Protein AF-A0A7R9B956-F1 (afdb_monomer_lite)

pLDDT: mean 75.23, std 20.62, range [34.97, 95.81]

Radius of gyration: 16.01 Å; chains: 1; bounding box: 40×28×44 Å

InterPro domains:
  IPR041470 Gamma tubulin complex component protein, N-terminal [PF17681] (12-104)

Secondary structure (DSSP, 8-state):
---S-SS--GGG----GGGS-TTS-HHHHHHHHHHHHHHHHHHHHGGGSS---SSS-----HHHHHHHTT-HHHHHHHHHHHHT-SS--HHHHHHHHHHHHHHHH-

Organism: Timema shepardi (NCBI:txid629360)

Sequence (106 aa):
QVPDTLYPNFCDYKIRFEMLPSYIVPSLANKILLIGQTILMFRTDSKSRNSYRYGESFKLTEEGSFIWGGKEEALFKKMYDLQNMQRFDLTRFEDVIGEIRTCVAE

Foldseek 3Di:
DPDPPPDDQLVPDDDPVVPDPPVDDPVLVVLVSVLSSLVVVLVVVVCVPPDDDDPDPPPDDVSVCQLQVVCPVVLVVLVVVQVPDPDHDVVSVSVSSVVSSVSRVD

Structure (mmCIF, N/CA/C/O backbone):
data_AF-A0A7R9B956-F1
#
_entry.id   AF-A0A7R9B956-F1
#
loop_
_atom_site.group_PDB
_atom_site.id
_atom_site.type_symbol
_atom_site.label_atom_id
_atom_site.label_alt_id
_atom_site.label_comp_id
_atom_site.label_asym_id
_atom_site.label_entity_id
_atom_site.label_seq_id
_atom_site.pdbx_PDB_ins_code
_atom_site.Cartn_x
_atom_site.Cartn_y
_atom_site.Cartn_z
_atom_site.occupancy
_atom_site.B_iso_or_equiv
_atom_site.auth_seq_id
_atom_site.auth_comp_id
_atom_site.auth_asym_id
_atom_site.auth_atom_id
_atom_site.pdbx_PDB_model_num
ATOM 1 N N . GLN A 1 1 ? 28.068 -15.771 -27.878 1.00 37.88 1 GLN A N 1
ATOM 2 C CA . GLN A 1 1 ? 26.804 -15.179 -27.400 1.00 37.88 1 GLN A CA 1
ATOM 3 C C . GLN A 1 1 ? 26.639 -15.618 -25.958 1.00 37.88 1 GLN A C 1
ATOM 5 O O . GLN A 1 1 ? 26.534 -16.811 -25.710 1.00 37.88 1 GLN A O 1
ATOM 10 N N . VAL A 1 2 ? 26.796 -14.686 -25.021 1.00 45.22 2 VAL A N 1
ATOM 11 C CA . VAL A 1 2 ? 26.595 -14.925 -23.582 1.00 45.22 2 VAL A CA 1
ATOM 12 C C . VAL A 1 2 ? 25.083 -14.827 -23.321 1.00 45.22 2 VAL A C 1
ATOM 14 O O . VAL A 1 2 ? 24.452 -14.003 -23.980 1.00 45.22 2 VAL A O 1
ATOM 17 N N . PRO A 1 3 ? 24.468 -15.654 -22.456 1.00 46.31 3 PRO A N 1
ATOM 18 C CA . PRO A 1 3 ? 23.022 -15.616 -22.256 1.00 46.31 3 PRO A CA 1
ATOM 19 C C . PRO A 1 3 ? 22.622 -14.322 -21.536 1.00 46.31 3 PRO A C 1
ATOM 21 O O . PRO A 1 3 ? 23.098 -14.065 -20.432 1.00 46.31 3 PRO A O 1
ATOM 24 N N . ASP A 1 4 ? 21.714 -13.551 -22.133 1.00 48.31 4 ASP A N 1
ATOM 25 C CA . ASP A 1 4 ? 21.143 -12.296 -21.608 1.00 48.31 4 ASP A CA 1
ATOM 26 C C . ASP A 1 4 ? 20.242 -12.471 -20.359 1.00 48.31 4 ASP A C 1
ATOM 28 O O . ASP A 1 4 ? 19.402 -11.630 -20.057 1.00 48.31 4 ASP A O 1
ATOM 32 N N . THR A 1 5 ? 20.374 -13.554 -19.590 1.00 50.72 5 THR A N 1
ATOM 33 C CA . THR A 1 5 ? 19.398 -13.920 -18.544 1.00 50.72 5 THR A CA 1
ATOM 34 C C . THR A 1 5 ? 19.993 -14.016 -17.143 1.00 50.72 5 THR A C 1
ATOM 36 O O . THR A 1 5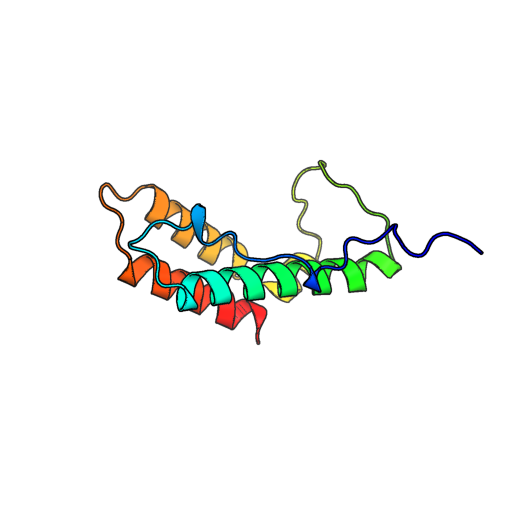 ? 19.677 -14.950 -16.406 1.00 50.72 5 THR A O 1
ATOM 39 N N . LEU A 1 6 ? 20.861 -13.080 -16.750 1.00 45.22 6 LEU A N 1
ATOM 40 C CA . LEU A 1 6 ? 21.411 -13.053 -15.383 1.00 45.22 6 LEU A CA 1
ATOM 41 C C . LEU A 1 6 ? 21.001 -11.841 -14.544 1.00 45.22 6 LEU A C 1
ATOM 43 O O . LEU A 1 6 ? 21.451 -11.708 -13.409 1.00 45.22 6 LEU A O 1
ATOM 47 N N . TYR A 1 7 ? 20.076 -11.023 -15.042 1.00 48.22 7 TYR A N 1
ATOM 48 C CA . TYR A 1 7 ? 19.403 -10.021 -14.226 1.00 48.22 7 TYR A CA 1
ATOM 49 C C . TYR A 1 7 ? 17.903 -10.299 -14.252 1.00 48.22 7 TYR A C 1
ATOM 51 O O . TYR A 1 7 ? 17.325 -10.312 -15.339 1.00 48.22 7 TYR A O 1
ATOM 59 N N . PRO A 1 8 ? 17.256 -10.568 -13.099 1.00 52.41 8 PRO A N 1
ATOM 60 C CA . PRO A 1 8 ? 15.804 -10.566 -13.054 1.00 52.41 8 PRO A CA 1
ATOM 61 C C . PRO A 1 8 ? 15.360 -9.194 -13.548 1.00 52.41 8 PRO A C 1
ATOM 63 O O . PRO A 1 8 ? 15.709 -8.175 -12.954 1.00 52.41 8 PRO A O 1
ATOM 66 N N . ASN A 1 9 ? 14.655 -9.163 -14.674 1.00 60.16 9 ASN A N 1
ATOM 67 C CA . ASN A 1 9 ? 14.082 -7.934 -15.179 1.00 60.16 9 ASN A CA 1
ATOM 68 C C . ASN A 1 9 ? 13.077 -7.485 -14.114 1.00 60.16 9 ASN A C 1
ATOM 70 O O . ASN A 1 9 ? 12.052 -8.127 -13.913 1.00 60.16 9 ASN A O 1
ATOM 74 N N . PHE A 1 10 ? 13.404 -6.452 -13.337 1.00 61.94 10 PHE A N 1
ATOM 75 C CA . PHE A 1 10 ? 12.583 -6.020 -12.198 1.00 61.94 10 PHE A CA 1
ATOM 76 C C . PHE A 1 10 ? 11.173 -5.580 -12.645 1.00 61.94 10 PHE A C 1
ATOM 78 O O . PHE A 1 10 ? 10.235 -5.557 -11.852 1.00 61.94 10 PHE A O 1
ATOM 85 N N . CYS A 1 11 ? 10.989 -5.337 -13.944 1.00 63.81 11 CYS A N 1
ATOM 86 C CA . CYS A 1 11 ? 9.695 -5.163 -14.598 1.00 63.81 11 CYS A CA 1
ATOM 87 C C . CYS A 1 11 ? 8.818 -6.432 -14.650 1.00 63.81 11 CYS A C 1
ATOM 89 O O . CYS A 1 11 ? 7.622 -6.317 -14.907 1.00 63.81 11 CYS A O 1
ATOM 91 N N . ASP A 1 12 ? 9.364 -7.624 -14.391 1.00 79.44 12 ASP A N 1
ATOM 92 C CA . ASP A 1 12 ? 8.652 -8.903 -14.537 1.00 79.44 12 ASP A CA 1
ATOM 93 C C . ASP A 1 12 ? 7.918 -9.348 -13.265 1.00 79.44 12 ASP A C 1
ATOM 95 O O . ASP A 1 12 ? 7.164 -10.327 -13.297 1.00 79.44 12 ASP A O 1
ATOM 99 N N . TYR A 1 13 ? 8.085 -8.638 -12.143 1.00 87.50 13 TYR A N 1
ATOM 100 C CA . TYR A 1 13 ? 7.250 -8.872 -10.966 1.00 87.50 13 TYR A CA 1
ATOM 101 C C . TYR A 1 13 ? 5.788 -8.537 -11.289 1.00 87.50 13 TYR A C 1
ATOM 103 O O . TYR A 1 13 ? 5.472 -7.464 -11.798 1.00 87.50 13 TYR A O 1
ATOM 111 N N . LYS A 1 14 ? 4.885 -9.474 -10.985 1.00 91.94 14 LYS A N 1
ATOM 112 C CA . LYS A 1 14 ? 3.445 -9.366 -11.248 1.00 91.94 14 LYS A CA 1
ATOM 113 C C . LYS A 1 14 ? 2.648 -9.783 -10.022 1.00 91.94 14 LYS A C 1
ATOM 115 O O . LYS A 1 14 ? 3.084 -10.629 -9.240 1.00 91.94 14 LYS A O 1
ATOM 120 N N . ILE A 1 15 ? 1.455 -9.213 -9.877 1.00 92.81 15 ILE A N 1
ATOM 121 C CA . ILE A 1 15 ? 0.514 -9.612 -8.829 1.00 92.81 15 ILE A CA 1
ATOM 122 C C . ILE A 1 15 ? -0.068 -10.979 -9.185 1.00 92.81 15 ILE A C 1
ATOM 124 O O . ILE A 1 15 ? -0.566 -11.178 -10.291 1.00 92.81 15 ILE A O 1
ATOM 128 N N . ARG A 1 16 ? -0.052 -11.899 -8.220 1.00 95.38 16 ARG A N 1
ATOM 129 C CA . ARG A 1 16 ? -0.863 -13.121 -8.262 1.00 95.38 16 ARG A CA 1
ATOM 130 C C . ARG A 1 16 ? -2.209 -12.829 -7.617 1.00 95.38 16 ARG A C 1
ATOM 132 O O . ARG A 1 16 ? -2.326 -12.884 -6.392 1.00 95.38 16 ARG A O 1
ATOM 139 N N . PHE A 1 17 ? -3.193 -12.444 -8.426 1.00 92.00 17 PHE A N 1
ATOM 140 C CA . PHE A 1 17 ? -4.506 -12.016 -7.932 1.00 92.00 17 PHE A CA 1
ATOM 141 C C . PHE A 1 17 ? -5.246 -13.129 -7.186 1.00 92.00 17 PHE A C 1
ATOM 143 O O . PHE A 1 17 ? -6.028 -12.840 -6.288 1.00 92.00 17 PHE A O 1
ATOM 150 N N . GLU A 1 18 ? -4.935 -14.390 -7.477 1.00 95.81 18 GLU A N 1
ATOM 151 C CA . GLU A 1 18 ? -5.488 -15.567 -6.800 1.00 95.81 18 GLU A CA 1
ATOM 152 C C . GLU A 1 18 ? -5.053 -15.656 -5.329 1.00 95.81 18 GLU A C 1
ATOM 154 O O . GLU A 1 18 ? -5.718 -16.299 -4.522 1.00 95.81 18 GLU A O 1
ATOM 159 N N . MET A 1 19 ? -3.933 -15.017 -4.973 1.00 95.50 19 MET A N 1
ATOM 160 C CA . MET A 1 19 ? -3.418 -14.944 -3.603 1.00 95.50 19 MET A CA 1
ATOM 161 C C . MET A 1 19 ? -3.722 -13.609 -2.920 1.00 95.50 19 MET A C 1
ATOM 163 O O . MET A 1 19 ? -3.352 -13.423 -1.760 1.00 95.50 19 MET A O 1
ATOM 167 N N . LEU A 1 20 ? -4.336 -12.661 -3.630 1.00 95.12 20 LEU A N 1
ATOM 168 C CA . LEU A 1 20 ? -4.624 -11.349 -3.076 1.00 95.12 20 LEU A CA 1
ATOM 169 C C . LEU A 1 20 ? -5.825 -11.462 -2.125 1.00 95.12 20 LEU A C 1
ATOM 171 O O . LEU A 1 20 ? -6.888 -11.917 -2.552 1.00 95.12 20 LEU A O 1
ATOM 175 N N . PRO A 1 21 ? -5.700 -11.053 -0.849 1.00 94.88 21 PRO A N 1
ATOM 176 C CA . PRO A 1 21 ? -6.842 -11.047 0.052 1.00 94.88 21 PRO A CA 1
ATOM 177 C C . PRO A 1 21 ? -7.968 -10.180 -0.514 1.00 94.88 21 PRO A C 1
ATOM 179 O O . PRO A 1 21 ? -7.721 -9.072 -0.984 1.00 94.88 21 PRO A O 1
ATOM 182 N N . SER A 1 22 ? -9.211 -10.659 -0.443 1.00 94.69 22 SER A N 1
ATOM 183 C CA . SER A 1 22 ? -10.362 -10.018 -1.099 1.00 94.69 22 SER A CA 1
ATOM 184 C C . SER A 1 22 ? -10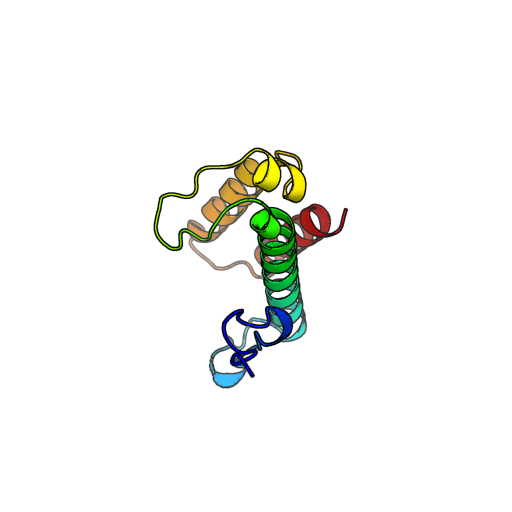.686 -8.610 -0.589 1.00 94.69 22 SER A C 1
ATOM 186 O O . SER A 1 22 ? -11.323 -7.835 -1.296 1.00 94.69 22 SER A O 1
ATOM 188 N N . TYR A 1 23 ? -10.247 -8.269 0.624 1.00 93.94 23 TYR A N 1
ATOM 189 C CA . TYR A 1 23 ? -10.383 -6.931 1.201 1.00 93.94 23 TYR A CA 1
ATOM 190 C C . TYR A 1 23 ? -9.314 -5.944 0.704 1.00 93.94 23 TYR A C 1
ATOM 192 O O . TYR A 1 23 ? -9.419 -4.754 0.979 1.00 93.94 23 TYR A O 1
ATOM 200 N N . ILE A 1 24 ? -8.288 -6.411 -0.016 1.00 94.75 24 ILE A N 1
ATOM 201 C CA . ILE A 1 24 ? -7.296 -5.555 -0.666 1.00 94.75 24 ILE A CA 1
ATOM 202 C C . ILE A 1 24 ? -7.726 -5.320 -2.108 1.00 94.75 24 ILE A C 1
ATOM 204 O O . ILE A 1 24 ? -7.785 -6.240 -2.924 1.00 94.75 24 ILE A O 1
ATOM 208 N N . VAL A 1 25 ? -7.982 -4.061 -2.446 1.00 94.25 25 VAL A N 1
ATOM 209 C CA . VAL A 1 25 ? -8.355 -3.696 -3.811 1.00 94.25 25 VAL A CA 1
ATOM 210 C C . VAL A 1 25 ? -7.168 -3.869 -4.776 1.00 94.25 25 VAL A C 1
ATOM 212 O O . VAL A 1 25 ? -6.030 -3.534 -4.429 1.00 94.25 25 VAL A O 1
ATOM 215 N N . PRO A 1 26 ? -7.396 -4.328 -6.023 1.00 94.12 26 PRO A N 1
ATOM 216 C CA . PRO A 1 26 ? -6.337 -4.491 -7.024 1.00 94.12 26 PRO A CA 1
ATOM 217 C C . PRO A 1 26 ? -5.485 -3.237 -7.252 1.00 94.12 26 PRO A C 1
ATOM 219 O O . PRO A 1 26 ? -4.289 -3.332 -7.524 1.00 94.12 26 PRO A O 1
ATOM 222 N N . SER A 1 27 ? -6.077 -2.046 -7.134 1.00 93.62 27 SER A N 1
ATOM 223 C CA . SER A 1 27 ? -5.360 -0.776 -7.276 1.00 93.62 27 SER A CA 1
ATOM 224 C C . SER A 1 27 ? -4.298 -0.584 -6.189 1.00 93.62 27 SER A C 1
ATOM 226 O O . SER A 1 27 ? -3.202 -0.118 -6.496 1.00 93.62 27 SER A O 1
ATOM 228 N N . LEU A 1 28 ? -4.574 -0.984 -4.945 1.00 94.94 28 LEU A N 1
ATOM 229 C CA . LEU A 1 28 ? -3.616 -0.922 -3.842 1.00 94.94 28 LEU A CA 1
ATOM 230 C C . LEU A 1 28 ? -2.470 -1.914 -4.048 1.00 94.94 28 LEU A C 1
ATOM 232 O O . LEU A 1 28 ? -1.306 -1.549 -3.911 1.00 94.94 28 LEU A O 1
ATOM 236 N N . ALA A 1 29 ? -2.787 -3.141 -4.459 1.00 95.19 29 ALA A N 1
ATOM 237 C CA . ALA A 1 29 ? -1.776 -4.148 -4.764 1.00 95.19 29 ALA A CA 1
ATOM 238 C C . ALA A 1 29 ? -0.823 -3.692 -5.888 1.00 95.19 29 ALA A C 1
ATOM 240 O O . ALA A 1 29 ? 0.389 -3.871 -5.782 1.00 95.19 29 ALA A O 1
ATOM 241 N N . ASN A 1 30 ? -1.349 -3.028 -6.925 1.00 93.25 30 ASN A N 1
ATOM 242 C CA . ASN A 1 30 ? -0.533 -2.447 -7.997 1.00 93.25 30 ASN A CA 1
ATOM 243 C C . ASN A 1 30 ? 0.358 -1.301 -7.507 1.00 93.25 30 ASN A C 1
ATOM 245 O O . ASN A 1 30 ? 1.509 -1.213 -7.930 1.00 93.25 30 ASN A O 1
ATOM 249 N N . LYS A 1 31 ? -0.128 -0.453 -6.589 1.00 93.81 31 LYS A N 1
ATOM 250 C CA . LYS A 1 31 ? 0.709 0.586 -5.964 1.00 93.81 31 LYS A CA 1
ATOM 251 C C . LYS A 1 31 ? 1.895 -0.034 -5.221 1.00 93.81 31 LYS A C 1
ATOM 253 O O . LYS A 1 31 ? 3.017 0.428 -5.394 1.00 93.81 31 LYS A O 1
ATOM 258 N N . ILE A 1 32 ? 1.655 -1.086 -4.437 1.00 94.56 32 ILE A N 1
ATOM 259 C CA . ILE A 1 32 ? 2.706 -1.794 -3.687 1.00 94.56 32 ILE A CA 1
ATOM 260 C C . ILE A 1 32 ? 3.717 -2.440 -4.641 1.00 94.56 32 ILE A C 1
ATOM 262 O O . ILE A 1 32 ? 4.922 -2.322 -4.425 1.00 94.56 32 ILE A O 1
ATOM 266 N N . LEU A 1 33 ? 3.238 -3.084 -5.712 1.00 92.94 33 LEU A N 1
ATOM 267 C CA . LEU A 1 33 ? 4.109 -3.662 -6.733 1.00 92.94 33 LEU A CA 1
ATOM 268 C C . LEU A 1 33 ? 5.021 -2.594 -7.350 1.00 92.94 33 LEU A C 1
ATOM 270 O O . LEU A 1 33 ? 6.233 -2.789 -7.384 1.00 92.94 33 LEU A O 1
ATOM 274 N N . LEU A 1 34 ? 4.453 -1.459 -7.767 1.00 90.31 34 LEU A N 1
ATOM 275 C CA . LEU A 1 34 ? 5.208 -0.363 -8.371 1.00 90.31 34 LEU A CA 1
ATOM 276 C C . LEU A 1 34 ? 6.288 0.174 -7.422 1.00 90.31 34 LEU A C 1
ATOM 278 O O . LEU A 1 34 ? 7.435 0.306 -7.832 1.00 90.31 34 LEU A O 1
ATOM 282 N N . ILE A 1 35 ? 5.948 0.414 -6.150 1.00 90.38 35 ILE A N 1
ATOM 283 C CA . ILE A 1 35 ? 6.917 0.820 -5.116 1.00 90.38 35 ILE A CA 1
ATOM 284 C C . ILE A 1 35 ? 8.089 -0.169 -5.063 1.00 90.38 35 ILE A C 1
ATOM 286 O O . ILE A 1 35 ? 9.251 0.236 -5.116 1.00 90.38 35 ILE A O 1
ATOM 290 N N . GLY A 1 36 ? 7.790 -1.469 -4.978 1.00 88.19 36 GLY A N 1
ATOM 291 C CA . GLY A 1 36 ? 8.810 -2.513 -4.907 1.00 88.19 36 GLY A CA 1
ATOM 292 C C . GLY A 1 36 ? 9.706 -2.546 -6.144 1.00 88.19 36 GLY A C 1
ATOM 293 O O . GLY A 1 36 ? 10.925 -2.647 -6.015 1.00 88.19 36 GLY A O 1
ATOM 294 N N . GLN A 1 37 ? 9.123 -2.411 -7.336 1.00 86.12 37 GLN A N 1
ATOM 295 C CA . GLN A 1 37 ? 9.870 -2.353 -8.593 1.00 86.12 37 GLN A CA 1
ATOM 296 C C . GLN A 1 37 ? 10.797 -1.140 -8.641 1.00 86.12 37 GLN A C 1
ATOM 298 O O . GLN A 1 37 ? 11.970 -1.300 -8.967 1.00 86.12 37 GLN A O 1
ATOM 303 N N . THR A 1 38 ? 10.312 0.038 -8.244 1.00 84.44 38 THR A N 1
ATOM 304 C CA . THR A 1 38 ? 11.110 1.266 -8.210 1.00 84.44 38 THR A CA 1
ATOM 305 C C . THR A 1 38 ? 12.304 1.140 -7.262 1.00 84.44 38 THR A C 1
ATOM 307 O O . THR A 1 38 ? 13.435 1.420 -7.654 1.00 84.44 38 THR A O 1
ATOM 310 N N . ILE A 1 39 ? 12.096 0.629 -6.043 1.00 82.12 39 ILE A N 1
ATOM 311 C CA . ILE A 1 39 ? 13.189 0.398 -5.081 1.00 82.12 39 ILE A CA 1
ATOM 312 C C . ILE A 1 39 ? 14.226 -0.583 -5.652 1.00 82.12 39 ILE A C 1
ATOM 314 O O . ILE A 1 39 ? 15.434 -0.390 -5.494 1.00 82.12 39 ILE A O 1
ATOM 318 N N . LEU A 1 40 ? 13.775 -1.645 -6.326 1.00 80.69 40 LEU A N 1
ATOM 319 C CA . LEU A 1 40 ? 14.665 -2.630 -6.940 1.00 80.69 40 LEU A CA 1
ATOM 320 C C . LEU A 1 40 ? 15.436 -2.070 -8.147 1.00 80.69 40 LEU A C 1
ATOM 322 O O . LEU A 1 40 ? 16.612 -2.407 -8.313 1.00 80.69 40 LEU A O 1
ATOM 326 N N . MET A 1 41 ? 14.807 -1.209 -8.950 1.00 76.38 41 MET A N 1
ATOM 327 C CA . MET A 1 41 ? 15.442 -0.505 -10.069 1.00 76.38 41 MET A CA 1
ATOM 328 C C . MET A 1 41 ? 16.575 0.396 -9.578 1.00 76.38 41 MET A C 1
ATOM 330 O O . MET A 1 41 ? 17.724 0.183 -9.966 1.00 76.38 41 MET A O 1
ATOM 334 N N . PHE A 1 42 ? 16.295 1.300 -8.633 1.00 72.94 42 PHE A N 1
ATOM 335 C CA . PHE A 1 42 ? 17.314 2.204 -8.083 1.00 72.94 42 PHE A CA 1
ATOM 336 C C . PHE A 1 42 ? 18.486 1.454 -7.439 1.00 72.94 42 PHE A C 1
ATOM 338 O O . PHE A 1 42 ? 19.643 1.853 -7.573 1.00 72.94 42 PHE A O 1
ATOM 345 N N . ARG A 1 43 ? 18.216 0.312 -6.795 1.00 65.31 43 ARG A N 1
ATOM 346 C CA . ARG A 1 43 ? 19.258 -0.542 -6.209 1.00 65.31 43 ARG A CA 1
ATOM 347 C C . ARG A 1 43 ? 20.127 -1.252 -7.254 1.00 65.31 43 ARG A C 1
ATOM 349 O O . ARG A 1 43 ? 21.199 -1.742 -6.914 1.00 65.31 43 ARG A O 1
ATOM 356 N N . THR A 1 44 ? 19.661 -1.403 -8.488 1.00 61.16 44 THR A N 1
ATOM 357 C CA . THR A 1 44 ? 20.412 -2.081 -9.557 1.00 61.16 44 THR A CA 1
ATOM 358 C C . THR A 1 44 ? 21.257 -1.088 -10.339 1.00 61.16 44 THR A C 1
ATOM 360 O O . THR A 1 44 ? 22.415 -1.389 -10.632 1.00 61.16 44 THR A O 1
ATOM 363 N N . ASP A 1 45 ? 20.734 0.115 -10.573 1.00 56.56 45 ASP A N 1
ATOM 364 C CA . ASP A 1 45 ? 21.485 1.199 -11.208 1.00 56.56 45 ASP A CA 1
ATOM 365 C C . ASP A 1 45 ? 22.757 1.544 -10.412 1.00 56.56 45 ASP A C 1
ATOM 367 O O . ASP A 1 45 ? 23.833 1.723 -10.995 1.00 56.56 45 ASP A O 1
ATOM 371 N N . SER A 1 46 ? 22.691 1.497 -9.074 1.00 50.47 46 SER A N 1
ATOM 372 C CA . SER A 1 46 ? 23.865 1.688 -8.212 1.00 50.47 46 SER A CA 1
ATOM 373 C C . SER A 1 46 ? 24.829 0.488 -8.165 1.00 50.47 46 SER A C 1
ATOM 375 O O . SER A 1 46 ? 26.038 0.643 -7.961 1.00 50.47 46 SER A O 1
ATOM 377 N N . LYS A 1 47 ? 24.342 -0.728 -8.450 1.00 49.59 47 LYS A N 1
ATOM 378 C CA . LYS A 1 47 ? 25.140 -1.970 -8.469 1.00 49.59 47 LYS A CA 1
ATOM 37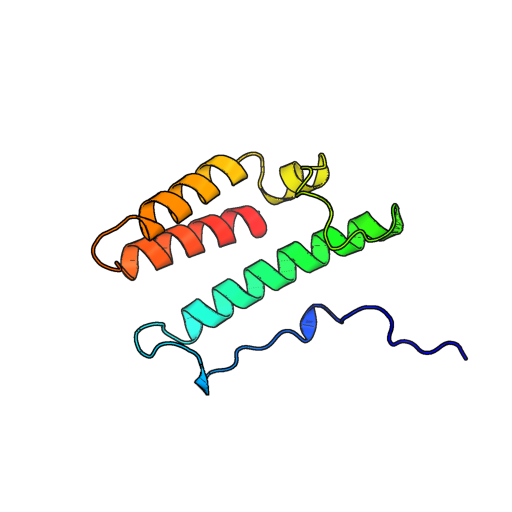9 C C . LYS A 1 47 ? 25.955 -2.196 -9.735 1.00 49.59 47 LYS A C 1
ATOM 381 O O . LYS A 1 47 ? 26.785 -3.106 -9.745 1.00 49.59 47 LYS A O 1
ATOM 386 N N . SER A 1 48 ? 25.841 -1.329 -10.742 1.00 47.69 48 SER A N 1
ATOM 387 C CA . SER A 1 48 ? 26.894 -1.210 -11.762 1.00 47.69 48 SER A CA 1
ATOM 388 C C . SER A 1 48 ? 28.260 -0.829 -11.153 1.00 47.69 48 SER A C 1
ATOM 390 O O . SER A 1 48 ? 29.284 -0.973 -11.821 1.00 47.69 48 SER A O 1
ATOM 392 N N . ARG A 1 49 ? 28.304 -0.426 -9.867 1.00 45.91 49 ARG A N 1
ATOM 393 C CA . ARG A 1 49 ? 29.538 -0.125 -9.130 1.00 45.91 49 ARG A CA 1
ATOM 394 C C . ARG A 1 49 ? 29.917 -1.100 -8.008 1.00 45.91 49 ARG A C 1
ATOM 396 O O . ARG A 1 49 ? 31.067 -1.049 -7.592 1.00 45.91 49 ARG A O 1
ATOM 403 N N . ASN A 1 50 ? 29.046 -1.994 -7.527 1.00 38.44 50 ASN A N 1
ATOM 404 C CA . ASN A 1 50 ? 29.462 -3.058 -6.598 1.00 38.44 50 ASN A CA 1
ATOM 405 C C . ASN A 1 50 ? 28.461 -4.219 -6.514 1.00 38.44 50 ASN A C 1
ATOM 407 O O . ASN A 1 50 ? 27.252 -4.045 -6.402 1.00 38.44 50 ASN A O 1
ATOM 411 N N . SER A 1 51 ? 29.011 -5.426 -6.556 1.00 37.16 51 SER A N 1
ATOM 412 C CA . SER A 1 51 ? 28.339 -6.707 -6.727 1.00 37.16 51 SER A CA 1
ATOM 413 C C . SER A 1 51 ? 27.306 -7.067 -5.648 1.00 37.16 51 SER A C 1
ATOM 415 O O . SER A 1 51 ? 27.417 -6.786 -4.457 1.00 37.16 51 SER A O 1
ATOM 417 N N . TYR A 1 52 ? 26.270 -7.753 -6.120 1.00 41.84 52 TYR A N 1
ATOM 418 C CA . TYR A 1 52 ? 25.119 -8.282 -5.403 1.00 41.84 52 TYR A CA 1
ATOM 419 C C . TYR A 1 52 ? 25.509 -9.187 -4.223 1.00 41.84 52 TYR A C 1
ATOM 421 O O . TYR A 1 52 ? 26.065 -10.265 -4.414 1.00 41.84 52 TYR A O 1
ATOM 429 N N . ARG A 1 53 ? 25.096 -8.813 -3.007 1.00 40.72 53 ARG A N 1
ATOM 430 C CA . ARG A 1 53 ? 24.940 -9.745 -1.882 1.00 40.72 53 ARG A CA 1
ATOM 431 C C . ARG A 1 53 ? 23.468 -9.817 -1.491 1.00 40.72 53 ARG A C 1
ATOM 433 O O . ARG A 1 53 ? 22.907 -8.890 -0.911 1.00 40.72 53 ARG A O 1
ATOM 440 N N . TYR A 1 54 ? 22.828 -10.909 -1.892 1.00 39.62 54 TYR A N 1
ATOM 441 C CA . TYR A 1 54 ? 21.516 -11.320 -1.408 1.00 39.62 54 TYR A CA 1
ATOM 442 C C . TYR A 1 54 ? 21.766 -12.160 -0.148 1.00 39.62 54 TYR A C 1
ATOM 444 O O . TYR A 1 54 ? 22.378 -13.219 -0.245 1.00 39.62 54 TYR A O 1
ATOM 452 N N . GLY A 1 55 ? 21.378 -11.660 1.028 1.00 40.09 55 GLY A N 1
ATOM 453 C CA . GLY A 1 55 ? 21.455 -12.410 2.291 1.00 40.09 55 GLY A CA 1
ATOM 454 C C . GLY A 1 55 ? 22.417 -11.881 3.361 1.00 40.09 55 GLY A C 1
ATOM 455 O O . GLY A 1 55 ? 22.422 -12.418 4.462 1.00 40.09 55 GLY A O 1
ATOM 456 N N . GLU A 1 56 ? 23.189 -10.825 3.102 1.00 34.97 56 GLU A N 1
ATOM 457 C CA . GLU A 1 56 ? 23.910 -10.117 4.170 1.00 34.97 56 GLU A CA 1
ATOM 458 C C . GLU A 1 56 ? 23.012 -8.998 4.707 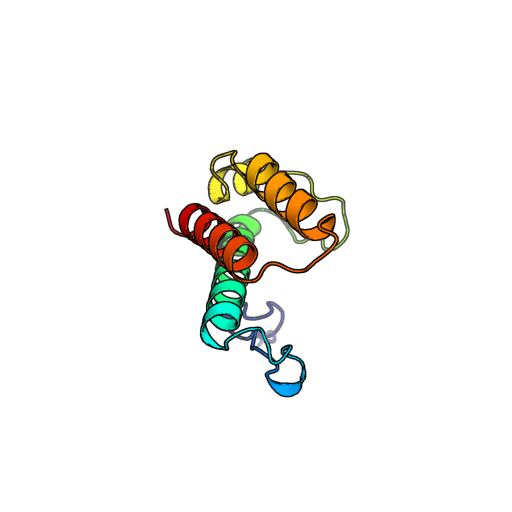1.00 34.97 56 GLU A C 1
ATOM 460 O O . GL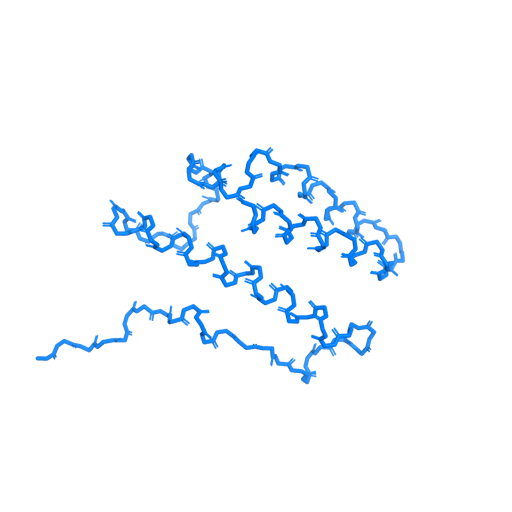U A 1 56 ? 22.226 -8.434 3.940 1.00 34.97 56 GLU A O 1
ATOM 465 N N . SER A 1 57 ? 23.062 -8.741 6.021 1.00 40.41 57 SER A N 1
ATOM 466 C CA . SER A 1 57 ? 22.147 -7.826 6.711 1.00 40.41 57 SER A CA 1
ATOM 467 C C . SER A 1 57 ? 21.959 -6.535 5.924 1.00 40.41 57 SER A C 1
ATOM 469 O O . SER A 1 57 ? 22.905 -6.056 5.302 1.00 40.41 57 SER A O 1
ATOM 471 N N . PHE A 1 58 ? 20.746 -5.987 5.978 1.00 47.75 58 PHE A N 1
ATOM 472 C CA . PHE A 1 58 ? 20.332 -4.710 5.400 1.00 47.75 58 PHE A CA 1
ATOM 473 C C . PHE A 1 58 ? 21.230 -3.575 5.930 1.00 47.75 58 PHE A C 1
ATOM 475 O O . PHE A 1 58 ? 20.870 -2.828 6.832 1.00 47.75 58 PHE A O 1
ATOM 482 N N . LYS A 1 59 ? 22.478 -3.508 5.465 1.00 39.16 59 LYS A N 1
ATOM 483 C CA . LYS A 1 59 ? 23.401 -2.431 5.770 1.00 39.16 59 LYS A CA 1
ATOM 484 C C . LYS A 1 59 ? 23.017 -1.328 4.816 1.00 39.16 59 LYS A C 1
ATOM 486 O O . LYS A 1 59 ? 23.301 -1.410 3.624 1.00 39.16 59 LYS A O 1
ATOM 491 N N . LEU A 1 60 ? 22.304 -0.369 5.392 1.00 45.72 60 LEU A N 1
ATOM 492 C CA . LEU A 1 60 ? 22.040 0.958 4.869 1.00 45.72 60 LEU A CA 1
ATOM 493 C C . LEU A 1 60 ? 23.344 1.507 4.285 1.00 45.72 60 LEU A C 1
ATOM 495 O O . LEU A 1 60 ? 24.206 2.006 5.005 1.00 45.72 60 LEU A O 1
ATOM 499 N N . THR A 1 61 ? 23.539 1.336 2.985 1.00 45.31 61 THR A N 1
ATOM 500 C CA . THR A 1 61 ? 24.472 2.174 2.245 1.00 45.31 61 THR A CA 1
ATOM 501 C C . THR A 1 61 ? 23.834 3.557 2.125 1.00 45.31 61 THR A C 1
ATOM 503 O O . THR A 1 61 ? 22.608 3.681 2.170 1.00 45.31 61 THR A O 1
ATOM 506 N N . GLU A 1 62 ? 24.641 4.609 1.972 1.00 50.06 62 GLU A N 1
ATOM 507 C CA . GLU A 1 62 ? 24.160 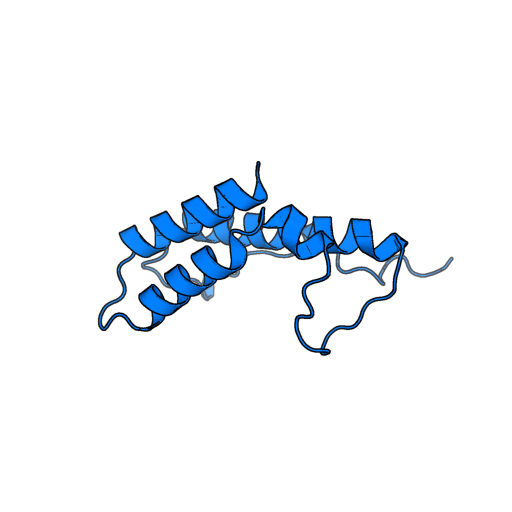5.993 1.783 1.00 50.06 62 GLU A CA 1
ATOM 508 C C . GLU A 1 62 ? 23.091 6.111 0.675 1.00 50.06 62 GLU A C 1
ATOM 510 O O . GLU A 1 62 ? 22.209 6.959 0.734 1.00 50.06 62 GLU A O 1
ATOM 515 N N . GLU A 1 63 ? 23.107 5.193 -0.291 1.00 51.28 63 GLU A N 1
ATOM 516 C CA . GLU A 1 63 ? 22.145 5.078 -1.390 1.00 51.28 63 GLU A CA 1
ATOM 517 C C . GLU A 1 63 ? 20.735 4.647 -0.946 1.00 51.28 63 GLU A C 1
ATOM 519 O O . GLU A 1 63 ? 19.746 5.094 -1.521 1.00 51.28 63 GLU A O 1
ATOM 524 N N . GLY A 1 64 ? 20.612 3.812 0.094 1.00 51.44 64 GLY A N 1
ATOM 525 C CA . GLY A 1 64 ? 19.311 3.499 0.695 1.00 51.44 64 GLY A CA 1
ATOM 526 C C . GLY A 1 64 ? 18.706 4.740 1.351 1.00 51.44 64 GLY A C 1
ATOM 527 O O . GLY A 1 64 ? 17.533 5.042 1.156 1.00 51.44 64 GLY A O 1
ATOM 528 N N . SER A 1 65 ? 19.541 5.534 2.028 1.00 53.91 65 SER A N 1
ATOM 529 C CA . SER A 1 65 ? 19.135 6.820 2.606 1.00 53.91 65 SER A CA 1
ATOM 530 C C . SER A 1 65 ? 18.657 7.822 1.546 1.00 53.91 65 SER A C 1
ATOM 532 O O . SER A 1 65 ? 17.762 8.613 1.833 1.00 53.91 65 SER A O 1
ATOM 534 N N . PHE A 1 66 ? 19.196 7.761 0.319 1.00 58.19 66 PHE A N 1
ATOM 535 C CA . PHE A 1 66 ? 18.773 8.609 -0.801 1.00 58.19 66 PHE A CA 1
ATOM 536 C C . PHE A 1 66 ? 17.331 8.321 -1.244 1.00 58.19 66 PHE A C 1
ATOM 538 O O . PHE A 1 66 ? 16.541 9.253 -1.329 1.00 58.19 66 PHE A O 1
ATOM 545 N N . ILE A 1 67 ? 16.964 7.048 -1.444 1.00 67.00 67 ILE A N 1
ATOM 546 C CA . ILE A 1 67 ? 15.603 6.661 -1.875 1.00 67.00 67 ILE A CA 1
ATOM 547 C C . ILE A 1 67 ? 14.561 7.018 -0.811 1.00 67.00 67 ILE A C 1
ATOM 549 O O . ILE A 1 67 ? 13.435 7.376 -1.125 1.00 67.00 67 ILE A O 1
ATOM 553 N N . TRP A 1 68 ? 14.921 6.895 0.465 1.00 71.56 68 TRP A N 1
ATOM 554 C CA . TRP A 1 68 ? 13.985 7.133 1.560 1.00 71.56 68 TRP A CA 1
ATOM 555 C C . TRP A 1 68 ? 14.046 8.559 2.116 1.00 71.56 68 TRP A C 1
ATOM 557 O O . TRP A 1 68 ? 13.242 8.901 2.984 1.00 71.56 68 TRP A O 1
ATOM 567 N N . GLY A 1 69 ? 15.015 9.377 1.697 1.00 67.12 69 GLY A N 1
ATOM 568 C CA . GLY A 1 69 ? 15.260 10.716 2.242 1.00 67.12 69 GLY A CA 1
ATOM 569 C C . GLY A 1 69 ? 15.420 10.740 3.769 1.00 67.12 69 GLY A C 1
ATOM 570 O O . GLY A 1 69 ? 14.927 11.657 4.424 1.00 67.12 69 GLY A O 1
ATOM 571 N N . GLY A 1 70 ? 16.007 9.693 4.362 1.00 73.00 70 GLY A N 1
ATOM 572 C CA . GLY A 1 70 ? 16.095 9.525 5.821 1.00 73.00 70 GLY A CA 1
ATOM 573 C C . GLY A 1 70 ? 14.767 9.215 6.538 1.00 73.00 70 GLY A C 1
ATOM 574 O O . GLY A 1 70 ? 14.740 9.157 7.766 1.00 73.00 70 GLY A O 1
ATOM 575 N N . LYS A 1 71 ? 13.663 8.989 5.811 1.00 80.12 71 LYS A N 1
ATOM 576 C CA . LYS A 1 71 ? 12.335 8.669 6.375 1.00 80.12 71 LYS A CA 1
ATOM 577 C C . LYS A 1 71 ? 12.097 7.170 6.585 1.00 80.12 71 LYS A C 1
ATOM 579 O O . LYS A 1 71 ? 11.041 6.798 7.092 1.00 80.12 71 LYS A O 1
ATOM 584 N N . GLU A 1 72 ? 13.050 6.309 6.223 1.00 82.56 72 GLU A N 1
ATOM 585 C CA . GLU A 1 72 ? 12.898 4.848 6.293 1.00 82.56 72 GLU A CA 1
ATOM 586 C C . GLU A 1 72 ? 12.515 4.371 7.695 1.00 82.56 72 GLU A C 1
ATOM 588 O O . GLU A 1 72 ? 11.561 3.616 7.847 1.00 82.56 72 GLU A O 1
ATOM 593 N N . GLU A 1 73 ? 13.201 4.864 8.728 1.00 83.31 73 GLU A N 1
ATOM 594 C CA . GLU A 1 73 ? 12.916 4.498 10.118 1.00 83.31 73 GLU A CA 1
ATOM 595 C C . GLU A 1 73 ? 11.491 4.900 10.531 1.00 83.31 73 GLU A C 1
ATOM 597 O O . GLU A 1 73 ? 10.779 4.132 11.180 1.00 83.31 73 GLU A O 1
ATOM 602 N N . ALA A 1 74 ? 11.034 6.081 10.102 1.00 87.44 74 ALA A N 1
ATOM 603 C CA . ALA A 1 74 ? 9.684 6.556 10.382 1.00 87.44 74 ALA A CA 1
ATOM 604 C C . ALA A 1 74 ? 8.620 5.705 9.667 1.00 87.44 74 ALA A C 1
ATOM 606 O O . ALA A 1 74 ? 7.608 5.349 10.274 1.00 87.44 74 ALA A O 1
ATOM 607 N N . LEU A 1 75 ? 8.853 5.342 8.402 1.00 88.44 75 LEU A N 1
ATOM 608 C CA . LEU A 1 75 ? 7.969 4.462 7.631 1.00 88.44 75 LEU A CA 1
ATOM 609 C C . LEU A 1 75 ? 7.959 3.038 8.203 1.00 88.44 75 LEU A C 1
ATOM 611 O O . LEU A 1 75 ? 6.893 2.440 8.349 1.00 88.44 75 LEU A O 1
ATOM 615 N N . PHE A 1 76 ? 9.123 2.521 8.603 1.00 89.12 76 PHE A N 1
ATOM 616 C CA . PHE A 1 76 ? 9.256 1.227 9.265 1.00 89.12 76 PHE A CA 1
ATOM 617 C C . PHE A 1 76 ? 8.459 1.195 10.567 1.00 89.12 76 PHE A C 1
ATOM 619 O O . PHE A 1 76 ? 7.691 0.262 10.796 1.00 89.12 76 PHE A O 1
ATOM 626 N N . LYS A 1 77 ? 8.569 2.245 11.389 1.00 91.31 77 LYS A N 1
ATOM 627 C CA . LYS A 1 77 ? 7.786 2.368 12.619 1.00 91.31 77 LYS A CA 1
ATOM 628 C C . LYS A 1 77 ? 6.283 2.365 12.339 1.00 91.31 77 LYS A C 1
ATOM 630 O O . LYS A 1 77 ? 5.559 1.627 12.993 1.00 91.31 77 LYS A O 1
ATOM 635 N N . LYS A 1 78 ? 5.811 3.111 11.334 1.00 92.31 78 LYS A N 1
ATOM 636 C CA . LYS A 1 78 ? 4.388 3.113 10.943 1.00 92.31 78 LYS A CA 1
ATOM 637 C C . LYS A 1 78 ? 3.900 1.727 10.512 1.00 92.31 78 LYS A C 1
ATOM 639 O O . LYS A 1 78 ? 2.818 1.307 10.915 1.00 92.31 78 LYS A O 1
ATOM 644 N N . MET A 1 79 ? 4.704 0.997 9.738 1.00 91.69 79 MET A N 1
ATOM 645 C CA . MET A 1 79 ? 4.400 -0.384 9.344 1.00 91.69 79 MET A CA 1
ATOM 646 C C . MET A 1 79 ? 4.387 -1.338 10.546 1.00 91.69 79 MET A C 1
ATOM 648 O O . MET A 1 79 ? 3.501 -2.185 10.652 1.00 91.69 79 MET A O 1
ATOM 652 N N . TYR A 1 80 ? 5.331 -1.176 11.473 1.00 93.00 80 TYR A N 1
ATOM 653 C CA . TYR A 1 80 ? 5.383 -1.944 12.714 1.00 93.00 80 TYR A CA 1
ATOM 654 C C . TYR A 1 80 ? 4.161 -1.669 13.600 1.00 93.00 80 TYR A C 1
ATOM 656 O O . TYR A 1 80 ? 3.547 -2.598 14.124 1.00 93.00 80 TYR A O 1
ATOM 664 N N . ASP A 1 81 ? 3.749 -0.410 13.725 1.00 93.31 81 ASP A N 1
ATOM 665 C CA . ASP A 1 81 ? 2.563 -0.025 14.488 1.00 93.31 81 ASP A CA 1
ATOM 666 C C . ASP A 1 81 ? 1.293 -0.639 13.880 1.00 93.31 81 ASP A C 1
ATOM 668 O O . ASP A 1 81 ? 0.468 -1.175 14.619 1.00 93.31 81 ASP A O 1
ATOM 672 N N . LEU A 1 82 ? 1.164 -0.644 12.544 1.00 93.19 82 LEU A N 1
ATOM 673 C CA . LEU A 1 82 ? 0.077 -1.330 11.829 1.00 93.19 82 LEU A CA 1
ATOM 674 C C . LEU A 1 82 ? 0.062 -2.840 12.101 1.00 93.19 82 LEU A C 1
ATOM 676 O O . LEU A 1 82 ? -1.004 -3.405 12.341 1.00 93.19 82 LEU A O 1
ATOM 680 N N . GLN A 1 83 ? 1.229 -3.491 12.094 1.00 92.06 83 GLN A N 1
ATOM 681 C CA . GLN A 1 83 ? 1.347 -4.927 12.367 1.00 92.06 83 GLN A CA 1
ATOM 682 C C . GLN A 1 83 ? 0.892 -5.293 13.790 1.00 92.06 83 GLN A C 1
ATOM 684 O O . GLN A 1 83 ? 0.346 -6.375 13.998 1.00 92.06 83 GLN A O 1
ATOM 689 N N . ASN A 1 84 ? 1.101 -4.402 14.762 1.00 92.56 84 ASN A N 1
ATOM 690 C CA . ASN A 1 84 ? 0.724 -4.624 16.160 1.00 92.56 84 ASN A CA 1
ATOM 691 C C . ASN A 1 84 ? -0.735 -4.255 16.476 1.00 92.56 84 ASN A C 1
ATOM 693 O O . ASN A 1 84 ? -1.177 -4.410 17.618 1.00 92.56 84 ASN A O 1
ATOM 697 N N . MET A 1 85 ? -1.508 -3.774 15.497 1.00 91.56 85 MET A N 1
ATOM 698 C CA . MET A 1 85 ? -2.927 -3.495 15.706 1.00 91.56 85 MET A CA 1
ATOM 699 C C . MET A 1 85 ? -3.720 -4.794 15.857 1.00 91.56 85 MET A C 1
ATOM 701 O O . MET A 1 85 ? -3.590 -5.729 15.073 1.00 91.56 85 MET A O 1
ATOM 705 N N . GLN A 1 86 ? -4.624 -4.827 16.839 1.00 92.88 86 GLN A N 1
ATOM 706 C CA . GLN A 1 86 ? -5.504 -5.979 17.069 1.00 92.88 86 GLN A CA 1
ATOM 707 C C . GLN A 1 86 ? -6.444 -6.254 15.881 1.00 92.88 86 GLN A C 1
ATOM 709 O O . GLN A 1 86 ? -6.899 -7.381 15.685 1.00 92.88 86 GLN A O 1
ATOM 714 N N . ARG A 1 87 ? -6.775 -5.217 15.105 1.00 93.75 87 ARG A N 1
ATOM 715 C CA . ARG A 1 87 ? -7.621 -5.302 13.914 1.00 93.75 87 ARG A CA 1
ATOM 716 C C . ARG A 1 87 ? -6.915 -4.630 12.751 1.00 93.75 87 ARG A C 1
ATOM 718 O O . ARG A 1 87 ? -6.361 -3.547 12.915 1.00 93.75 87 ARG A O 1
ATOM 725 N N . PHE A 1 88 ? -6.988 -5.265 11.587 1.00 92.38 88 PHE A N 1
ATOM 726 C CA . PHE A 1 88 ? -6.492 -4.684 10.351 1.00 92.38 88 PHE A CA 1
ATOM 727 C C . PHE A 1 88 ? -7.372 -3.497 9.942 1.00 92.38 88 PHE A C 1
ATOM 729 O O . PHE A 1 88 ? -8.583 -3.644 9.775 1.00 92.38 88 PHE A O 1
ATOM 736 N N . ASP A 1 89 ? -6.746 -2.333 9.790 1.00 93.19 89 ASP A N 1
ATOM 737 C CA . ASP A 1 89 ? -7.372 -1.104 9.313 1.00 93.19 89 ASP A CA 1
ATOM 738 C C . ASP A 1 89 ? -6.869 -0.825 7.893 1.00 93.19 89 ASP A C 1
ATOM 740 O O . ASP A 1 89 ? -5.724 -0.412 7.693 1.00 93.19 89 ASP A O 1
ATOM 744 N N . LEU A 1 90 ? -7.727 -1.096 6.906 1.00 92.88 90 LEU A N 1
ATOM 745 C CA . LEU A 1 90 ? -7.391 -0.921 5.495 1.00 92.88 90 LEU A CA 1
ATOM 746 C C . LEU A 1 90 ? -7.070 0.539 5.168 1.00 92.88 90 LEU A C 1
ATOM 748 O O . LEU A 1 90 ? -6.127 0.785 4.427 1.00 92.88 90 LEU A O 1
ATOM 752 N N . THR A 1 91 ? -7.813 1.491 5.731 1.00 93.69 91 THR A N 1
ATOM 753 C CA . THR A 1 91 ? -7.629 2.919 5.449 1.00 93.69 91 THR A CA 1
ATOM 754 C C . THR A 1 91 ? -6.253 3.375 5.916 1.00 93.69 91 THR A C 1
ATOM 756 O O . THR A 1 91 ? -5.488 3.932 5.135 1.00 93.69 91 THR A O 1
ATOM 759 N N . ARG A 1 92 ? -5.879 3.045 7.159 1.00 93.94 92 ARG A N 1
ATOM 760 C CA . ARG A 1 92 ? -4.544 3.386 7.678 1.00 93.94 92 ARG A CA 1
ATOM 761 C C . ARG A 1 92 ? -3.429 2.675 6.922 1.00 93.94 92 ARG A C 1
ATOM 763 O O . ARG A 1 92 ? -2.355 3.242 6.736 1.00 93.94 92 ARG A O 1
ATOM 770 N N . PHE A 1 93 ? -3.664 1.432 6.509 1.00 95.12 93 PHE A N 1
ATOM 771 C CA . PHE A 1 93 ? -2.715 0.708 5.675 1.00 95.12 93 PHE A CA 1
ATOM 772 C C . PHE A 1 93 ? -2.519 1.414 4.326 1.00 95.12 93 PHE A C 1
ATOM 774 O O . PHE A 1 93 ? -1.382 1.651 3.924 1.00 95.12 93 PHE A O 1
ATOM 781 N N . GLU A 1 94 ? -3.602 1.814 3.658 1.00 94.62 94 GLU A N 1
ATOM 782 C CA . GLU A 1 94 ? -3.549 2.577 2.408 1.00 94.62 94 GLU A CA 1
ATOM 783 C C . GLU A 1 94 ? -2.817 3.913 2.560 1.00 94.62 94 GLU A C 1
ATOM 785 O O . GLU A 1 94 ? -2.012 4.250 1.689 1.00 94.62 94 GLU A O 1
ATOM 790 N N . ASP A 1 95 ? -3.036 4.627 3.667 1.00 94.62 95 ASP A N 1
ATOM 791 C CA . ASP A 1 95 ? -2.349 5.885 3.970 1.00 94.62 95 ASP A CA 1
ATOM 792 C C . ASP A 1 95 ? -0.832 5.681 4.067 1.00 94.62 95 ASP A C 1
ATOM 794 O O . ASP A 1 95 ? -0.066 6.377 3.397 1.00 94.62 95 ASP A O 1
ATOM 798 N N . VAL A 1 96 ? -0.383 4.672 4.824 1.00 94.12 96 VAL A N 1
ATOM 799 C CA . VAL A 1 96 ? 1.050 4.365 4.963 1.00 94.12 96 VAL A CA 1
ATOM 800 C C . VAL A 1 96 ? 1.663 3.937 3.627 1.00 94.12 96 VAL A C 1
ATOM 802 O O . VAL A 1 96 ? 2.753 4.395 3.285 1.00 94.12 96 VAL A O 1
ATOM 805 N N . ILE A 1 97 ? 0.968 3.129 2.817 1.00 94.25 97 ILE A N 1
ATOM 806 C CA . ILE A 1 97 ? 1.426 2.802 1.454 1.00 94.25 97 ILE A CA 1
ATOM 807 C C . ILE A 1 97 ? 1.505 4.063 0.576 1.00 94.25 97 ILE A C 1
ATOM 809 O O . ILE A 1 97 ? 2.427 4.196 -0.233 1.00 94.25 97 ILE A O 1
ATOM 813 N N . GLY A 1 98 ? 0.564 4.996 0.730 1.00 91.94 98 GLY A N 1
ATOM 814 C CA . GLY A 1 98 ? 0.582 6.296 0.064 1.00 91.94 98 GLY A CA 1
ATOM 815 C C . GLY A 1 98 ? 1.819 7.117 0.422 1.00 91.94 98 GLY A C 1
ATOM 816 O O . GLY A 1 98 ? 2.487 7.630 -0.473 1.00 91.94 98 GLY A O 1
ATOM 817 N N . GLU A 1 99 ? 2.176 7.178 1.703 1.00 91.25 99 GLU A N 1
ATOM 818 C CA . GLU A 1 99 ? 3.384 7.867 2.164 1.00 91.25 99 GLU A CA 1
ATOM 819 C C . GLU A 1 99 ? 4.673 7.229 1.634 1.00 91.25 99 GLU A C 1
ATOM 821 O O . GLU A 1 99 ? 5.573 7.943 1.183 1.00 91.25 99 GLU A O 1
ATOM 826 N N . ILE A 1 100 ? 4.752 5.892 1.641 1.00 90.44 100 ILE A N 1
ATOM 827 C CA . ILE A 1 100 ? 5.877 5.144 1.061 1.00 90.44 100 ILE A CA 1
ATOM 828 C C . ILE A 1 100 ? 6.017 5.492 -0.422 1.00 90.44 100 ILE A C 1
ATOM 830 O O . ILE A 1 100 ? 7.119 5.772 -0.890 1.00 90.44 100 ILE A O 1
ATOM 834 N N . ARG A 1 101 ? 4.901 5.519 -1.162 1.00 88.75 101 ARG A N 1
ATOM 835 C CA . ARG A 1 101 ? 4.900 5.898 -2.578 1.00 88.75 101 ARG A CA 1
ATOM 836 C C . ARG A 1 101 ? 5.461 7.300 -2.785 1.00 88.75 101 ARG A C 1
ATOM 838 O O . ARG A 1 101 ? 6.269 7.469 -3.688 1.00 88.75 101 ARG A O 1
ATOM 845 N N . THR A 1 102 ? 5.023 8.279 -1.995 1.00 86.75 102 THR A N 1
ATOM 846 C CA . THR A 1 102 ? 5.515 9.659 -2.102 1.00 86.75 102 THR A CA 1
ATOM 847 C C . THR A 1 102 ? 7.016 9.718 -1.851 1.00 86.75 102 THR A C 1
ATOM 849 O O . THR A 1 102 ? 7.724 10.329 -2.635 1.00 86.75 102 THR A O 1
ATOM 852 N N . CYS A 1 103 ? 7.520 9.006 -0.839 1.00 83.31 103 CYS A N 1
ATOM 853 C CA . CYS A 1 103 ? 8.957 8.986 -0.554 1.00 83.31 103 CYS A CA 1
ATOM 854 C C . CYS A 1 103 ? 9.788 8.368 -1.686 1.00 83.31 103 CYS A C 1
ATOM 856 O O . CYS A 1 103 ? 10.913 8.787 -1.888 1.00 83.31 103 CYS A O 1
ATOM 858 N N . VAL A 1 104 ? 9.244 7.388 -2.413 1.00 77.06 104 VAL A N 1
ATOM 859 C CA . VAL A 1 104 ? 9.942 6.702 -3.517 1.00 77.06 104 VAL A CA 1
ATOM 860 C C . VAL A 1 104 ? 9.786 7.431 -4.865 1.00 77.06 104 VAL A C 1
ATOM 862 O O . VAL A 1 104 ? 10.518 7.134 -5.808 1.00 77.06 104 VAL A O 1
ATOM 865 N N . ALA A 1 105 ? 8.807 8.333 -4.991 1.00 71.75 105 ALA A N 1
ATOM 866 C CA . ALA A 1 105 ? 8.496 9.046 -6.233 1.00 71.75 105 ALA A CA 1
ATOM 867 C C . ALA A 1 105 ? 8.996 10.503 -6.276 1.00 71.75 105 ALA A C 1
ATOM 869 O O . ALA A 1 105 ? 9.029 11.069 -7.369 1.00 71.75 105 ALA A O 1
ATOM 870 N N . GLU A 1 106 ? 9.315 11.105 -5.126 1.00 51.56 106 GLU A N 1
ATOM 871 C CA . GLU A 1 106 ? 9.997 12.409 -5.009 1.00 51.56 106 GLU A CA 1
ATOM 872 C C . GLU A 1 106 ? 11.504 12.283 -5.268 1.00 51.56 106 GLU A C 1
ATOM 874 O O . GLU A 1 106 ? 12.050 13.202 -5.923 1.00 51.56 106 GLU A O 1
#